Protein AF-A0AAD8C2W9-F1 (afdb_monomer_lite)

pLDDT: mean 87.52, std 12.25, range [38.34, 97.5]

Organism: Biomphalaria pfeifferi (NCBI:txid112525)

InterPro domains:
  IPR036867 R3H domain superfamily [G3DSA:3.30.1370.50] (1-59)

Foldseek 3Di:
DPPDLQDKDKAALPDDPVSVVVVCVVLVVVQWDWDWDDDDNRTIIIIGHDDDPVRVCVVCVVVVQDDPVDGDDDPPDDPPD

Secondary structure (DSSP, 8-state):
----TTSPEEE-TT--HHHHHHHHHHHHHTTEEEEEES-GGG-EEEEEE---HHHHHHHHHHTTSB-SS-B---TT-----

Structure (mmCIF, N/CA/C/O backbone):
data_AF-A0AAD8C2W9-F1
#
_entry.id   AF-A0AAD8C2W9-F1
#
loop_
_atom_site.group_PDB
_atom_site.id
_atom_site.type_symbol
_atom_site.label_atom_id
_atom_site.label_alt_id
_atom_site.label_comp_id
_atom_site.label_asym_id
_atom_site.label_entity_id
_atom_site.label_seq_id
_atom_site.pdbx_PDB_ins_code
_atom_site.Cartn_x
_atom_site.Cartn_y
_atom_site.Cartn_z
_atom_site.occupancy
_atom_site.B_iso_or_equiv
_atom_site.auth_seq_id
_atom_site.auth_comp_id
_atom_site.auth_asym_id
_atom_site.auth_atom_id
_atom_site.pdbx_PDB_model_num
ATOM 1 N N . MET A 1 1 ? -19.314 -2.243 -11.097 1.00 39.53 1 MET A N 1
ATOM 2 C CA . MET A 1 1 ? -18.007 -1.752 -10.617 1.00 39.53 1 MET A CA 1
ATOM 3 C C . MET A 1 1 ? -17.130 -2.960 -10.368 1.00 39.53 1 MET A C 1
ATOM 5 O O . MET A 1 1 ? -17.372 -3.689 -9.417 1.00 39.53 1 MET A O 1
ATOM 9 N N . LEU A 1 2 ? -16.203 -3.242 -11.280 1.00 38.34 2 LEU A N 1
ATOM 10 C CA . LEU A 1 2 ? -15.167 -4.241 -11.047 1.00 38.34 2 LEU A CA 1
ATOM 11 C C . LEU A 1 2 ? -14.080 -3.516 -10.261 1.00 38.34 2 LEU A C 1
ATOM 13 O O . LEU A 1 2 ? -13.381 -2.688 -10.836 1.00 38.34 2 LEU A O 1
ATOM 17 N N . PHE A 1 3 ? -13.992 -3.751 -8.953 1.00 48.25 3 PHE A N 1
ATOM 18 C CA . PHE A 1 3 ? -12.812 -3.332 -8.205 1.00 48.25 3 PHE A CA 1
ATOM 19 C C . PHE A 1 3 ? -11.620 -4.027 -8.856 1.00 48.25 3 PHE A C 1
ATOM 21 O O . PHE A 1 3 ? -11.539 -5.258 -8.852 1.00 48.25 3 PHE A O 1
ATOM 28 N N . SER A 1 4 ? -10.753 -3.245 -9.499 1.00 62.62 4 SER A N 1
ATOM 29 C CA . SER A 1 4 ? -9.508 -3.774 -10.026 1.00 62.62 4 SER A CA 1
ATOM 30 C C . SER A 1 4 ? -8.717 -4.273 -8.832 1.00 62.62 4 SER A C 1
ATOM 32 O O . SER A 1 4 ? -8.471 -3.542 -7.874 1.00 62.62 4 SER A O 1
ATOM 34 N N . ASP A 1 5 ? -8.298 -5.529 -8.875 1.00 67.25 5 ASP A N 1
ATOM 35 C CA . ASP A 1 5 ? -7.537 -6.161 -7.804 1.00 67.25 5 ASP A CA 1
ATOM 36 C C . ASP A 1 5 ? -6.134 -5.537 -7.616 1.00 67.25 5 ASP A C 1
ATOM 38 O O . ASP A 1 5 ? -5.341 -5.992 -6.783 1.00 67.25 5 ASP A O 1
ATOM 42 N N . GLN A 1 6 ? -5.836 -4.499 -8.401 1.00 73.38 6 GLN A N 1
ATOM 43 C CA . GLN A 1 6 ? -4.628 -3.695 -8.400 1.00 73.38 6 GLN A CA 1
ATOM 44 C C . GLN A 1 6 ? -4.718 -2.444 -7.515 1.00 73.38 6 GLN A C 1
ATOM 46 O O . GLN A 1 6 ? -3.664 -1.894 -7.192 1.00 73.38 6 GLN A O 1
ATOM 51 N N . GLU A 1 7 ? -5.918 -2.016 -7.114 1.00 80.38 7 GLU A N 1
ATOM 52 C CA . GLU A 1 7 ? -6.124 -0.817 -6.295 1.00 80.38 7 GLU A CA 1
ATOM 53 C C . GLU A 1 7 ? -5.825 -1.058 -4.809 1.00 80.38 7 GLU A C 1
ATOM 55 O O . GLU A 1 7 ? -5.944 -2.171 -4.285 1.00 80.38 7 GLU A O 1
ATOM 60 N N . ASP A 1 8 ? -5.412 0.010 -4.125 1.00 87.94 8 ASP A N 1
ATOM 61 C CA . ASP A 1 8 ? -5.226 -0.004 -2.678 1.00 87.94 8 ASP A CA 1
ATOM 62 C C . ASP A 1 8 ? -6.602 0.114 -2.000 1.00 87.94 8 ASP A C 1
ATOM 64 O O . ASP A 1 8 ? -7.396 0.997 -2.321 1.00 87.94 8 ASP A O 1
ATOM 68 N N . LEU A 1 9 ? -6.870 -0.742 -1.015 1.00 91.31 9 LEU A N 1
ATOM 69 C CA . LEU A 1 9 ? -8.065 -0.645 -0.186 1.00 91.31 9 LEU A CA 1
ATOM 70 C C . LEU A 1 9 ? -7.817 0.356 0.946 1.00 91.31 9 LEU A C 1
ATOM 72 O O . LEU A 1 9 ? -6.945 0.149 1.797 1.00 91.31 9 LEU A O 1
ATOM 76 N N . LEU A 1 10 ? -8.602 1.430 0.964 1.00 92.19 10 LEU A N 1
ATOM 77 C CA . LEU A 1 10 ? -8.596 2.427 2.028 1.00 92.19 10 LEU A CA 1
ATOM 78 C C . LEU A 1 10 ? -9.730 2.136 3.009 1.00 92.19 10 LEU A C 1
ATOM 80 O O . LEU A 1 10 ? -10.886 2.010 2.616 1.00 92.19 10 LEU A O 1
ATOM 84 N N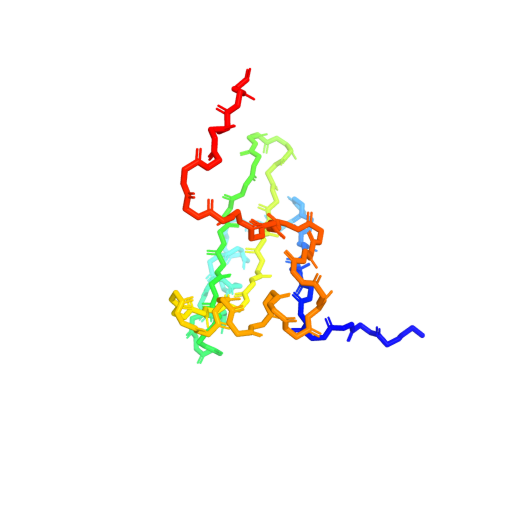 . LEU A 1 11 ? -9.390 2.031 4.288 1.00 92.94 11 LEU A N 1
ATOM 85 C CA . LEU A 1 11 ? -10.339 1.857 5.380 1.00 92.94 11 LEU A CA 1
ATOM 86 C C . LEU A 1 11 ? -10.339 3.120 6.237 1.00 92.94 11 LEU A C 1
ATOM 88 O O . LEU A 1 11 ? -9.263 3.629 6.567 1.00 92.94 11 LEU A O 1
ATOM 92 N N . SER A 1 12 ? -11.534 3.609 6.575 1.00 88.31 12 SER A N 1
ATOM 93 C CA . SER A 1 12 ? -11.739 4.875 7.286 1.00 88.31 12 SER A CA 1
ATOM 94 C C . SER A 1 12 ? -11.071 4.906 8.668 1.00 88.31 12 SER A C 1
ATOM 96 O O . SER A 1 12 ? -10.564 3.910 9.185 1.00 88.31 12 SER A O 1
ATOM 98 N N . ASN A 1 13 ? -11.063 6.088 9.273 1.00 88.75 13 ASN A N 1
ATOM 99 C CA . ASN A 1 13 ? -10.548 6.361 10.615 1.00 88.75 13 ASN A CA 1
ATOM 100 C C . ASN A 1 13 ? -11.452 5.858 11.758 1.00 88.75 13 ASN A C 1
ATOM 102 O O . ASN A 1 13 ? -11.121 6.049 12.925 1.00 88.75 13 ASN A O 1
ATOM 106 N N . GLU A 1 14 ? -12.582 5.227 11.440 1.00 91.69 14 GLU A N 1
ATOM 107 C CA . GLU A 1 14 ? -13.615 4.847 12.411 1.00 91.69 14 GLU A CA 1
ATOM 108 C C . GLU A 1 14 ? -13.228 3.623 13.253 1.00 91.69 14 GLU A C 1
ATOM 110 O O . GLU A 1 14 ? -13.867 3.318 14.260 1.00 91.69 14 GLU A O 1
ATOM 115 N N . PHE A 1 15 ? -12.169 2.913 12.861 1.00 90.00 15 PHE A N 1
ATOM 116 C CA . PHE A 1 15 ? -11.709 1.734 13.580 1.00 90.00 15 PHE A CA 1
ATOM 117 C C . PHE A 1 15 ? -10.966 2.106 14.861 1.00 90.00 15 PHE A C 1
ATOM 119 O O . PHE A 1 15 ? -10.001 2.874 14.863 1.00 90.00 15 PHE A O 1
ATOM 126 N N . SER A 1 16 ? -11.346 1.449 15.955 1.00 91.50 16 SER A N 1
ATOM 127 C CA . SER A 1 16 ? -10.593 1.496 17.202 1.00 91.50 16 SER A CA 1
ATOM 128 C C . SER A 1 16 ? -9.184 0.916 17.030 1.00 91.50 16 SER A C 1
ATOM 130 O O . SER A 1 16 ? -8.865 0.224 16.054 1.00 91.50 16 SER A O 1
ATOM 132 N N . LEU A 1 17 ? -8.316 1.157 18.016 1.00 90.25 17 LEU A N 1
ATOM 133 C CA . LEU A 1 17 ? -6.965 0.595 18.021 1.00 90.25 17 LEU A CA 1
ATOM 134 C C . LEU A 1 17 ? -6.979 -0.943 17.968 1.00 90.25 17 LEU A C 1
ATOM 136 O O . LEU A 1 17 ? -6.182 -1.536 17.242 1.00 90.25 17 LEU A O 1
ATOM 140 N N . GLU A 1 18 ? -7.893 -1.588 18.696 1.00 94.81 18 GLU A N 1
ATOM 141 C CA . GLU A 1 18 ? -8.002 -3.051 18.716 1.00 94.81 18 GLU A CA 1
ATOM 142 C C . GLU A 1 18 ? -8.525 -3.598 17.384 1.00 94.81 18 GLU A C 1
ATOM 144 O O . GLU A 1 18 ? -7.949 -4.537 16.836 1.00 94.81 18 GLU A O 1
ATOM 149 N N . GLN A 1 19 ? -9.530 -2.952 16.784 1.00 94.94 19 GLN A N 1
ATOM 150 C CA . GLN A 1 19 ? -10.002 -3.311 15.441 1.00 94.94 19 GLN A CA 1
ATOM 151 C C . GLN A 1 19 ? -8.895 -3.140 14.394 1.00 94.94 19 GLN A C 1
ATOM 153 O O . GLN A 1 19 ? -8.686 -4.016 13.556 1.00 94.94 19 GLN A O 1
ATOM 158 N N . SER A 1 20 ? -8.116 -2.059 14.490 1.00 93.56 20 SER A N 1
ATOM 159 C CA . SER A 1 20 ? -6.964 -1.829 13.617 1.00 93.56 20 SER A CA 1
ATOM 160 C C . SER A 1 20 ? -5.926 -2.949 13.736 1.00 93.56 20 SER A C 1
ATOM 162 O O . SER A 1 20 ? -5.405 -3.414 12.721 1.00 93.56 20 SER A O 1
ATOM 164 N N . LYS A 1 21 ? -5.638 -3.436 14.952 1.00 95.25 21 LYS A N 1
ATOM 165 C CA . LYS A 1 21 ? -4.733 -4.581 15.158 1.00 95.25 21 LYS A CA 1
ATOM 166 C C . LYS A 1 21 ? -5.262 -5.854 14.498 1.00 95.25 21 LYS A C 1
ATOM 168 O O . LYS A 1 21 ? -4.482 -6.554 13.852 1.00 95.25 21 LYS A O 1
ATOM 173 N N . VAL A 1 22 ? -6.564 -6.127 14.604 1.00 97.50 22 VAL A N 1
ATOM 174 C CA . VAL A 1 22 ? -7.205 -7.276 13.941 1.00 97.50 22 VAL A CA 1
ATOM 175 C C . VAL A 1 22 ? -7.063 -7.172 12.422 1.00 97.50 22 VAL A C 1
ATOM 177 O O . VAL A 1 22 ? -6.605 -8.117 11.782 1.00 97.50 22 VAL A O 1
ATOM 180 N N . ILE A 1 23 ? -7.348 -6.002 11.843 1.00 96.31 23 ILE A N 1
ATOM 181 C CA . ILE A 1 23 ? -7.192 -5.747 10.402 1.00 96.31 23 ILE A CA 1
ATOM 182 C C . ILE A 1 23 ? -5.741 -5.970 9.955 1.00 96.31 23 ILE A C 1
ATOM 184 O O . ILE A 1 23 ? -5.491 -6.597 8.922 1.00 96.31 23 ILE A O 1
ATOM 188 N N . HIS A 1 24 ? -4.768 -5.500 10.739 1.00 95.94 24 HIS A N 1
ATOM 189 C CA . HIS A 1 24 ? -3.350 -5.756 10.488 1.00 95.94 24 HIS A CA 1
ATOM 190 C C . HIS A 1 24 ? -3.008 -7.255 10.526 1.00 95.94 24 HIS A C 1
ATOM 192 O O . HIS A 1 24 ? -2.243 -7.717 9.674 1.00 95.94 24 HIS A O 1
ATOM 198 N N . GLY A 1 25 ? -3.572 -8.004 11.478 1.00 97.25 25 GLY A N 1
ATOM 199 C CA . GLY A 1 25 ? -3.420 -9.456 11.594 1.00 97.25 25 GLY A CA 1
ATOM 200 C C . GLY A 1 25 ? -3.937 -10.188 10.357 1.00 97.25 25 GLY A C 1
ATOM 201 O O . GLY A 1 25 ? -3.162 -10.861 9.679 1.00 97.25 25 GLY A O 1
ATOM 202 N N . ILE A 1 26 ? -5.195 -9.942 9.985 1.00 96.81 26 ILE A N 1
ATOM 203 C CA . ILE A 1 26 ? -5.830 -10.536 8.797 1.00 96.81 26 ILE A CA 1
ATOM 204 C C . ILE A 1 26 ? -5.051 -10.170 7.526 1.00 96.81 26 ILE A C 1
ATOM 206 O O . ILE A 1 26 ? -4.742 -11.026 6.699 1.00 96.81 26 ILE A O 1
ATOM 210 N N . SER A 1 27 ? -4.645 -8.905 7.382 1.00 95.62 27 SER A N 1
ATOM 211 C CA . SER A 1 27 ? -3.839 -8.465 6.235 1.00 95.62 27 SER A CA 1
ATOM 212 C C . SER A 1 27 ? -2.524 -9.241 6.130 1.00 95.62 27 SER A C 1
ATOM 214 O O . SER A 1 27 ? -2.079 -9.572 5.031 1.00 95.62 27 SER A O 1
ATOM 216 N N . LYS A 1 28 ? -1.885 -9.544 7.266 1.00 95.50 28 LYS A N 1
ATOM 217 C CA . LYS A 1 28 ? -0.649 -10.329 7.310 1.00 95.50 28 LYS A CA 1
ATOM 218 C C . LYS A 1 28 ? -0.893 -11.783 6.904 1.00 95.50 28 LYS A C 1
ATOM 220 O O . LYS A 1 28 ? -0.101 -12.300 6.116 1.00 95.50 28 LYS A O 1
ATOM 225 N N . GLU A 1 29 ? -1.961 -12.407 7.397 1.00 96.69 29 GLU A N 1
ATOM 226 C CA . GLU A 1 29 ? -2.365 -13.779 7.046 1.00 96.69 29 GLU A CA 1
ATOM 227 C C . GLU A 1 29 ? -2.635 -13.921 5.545 1.00 96.69 29 GLU A C 1
ATOM 229 O O . GLU A 1 29 ? -2.121 -14.833 4.899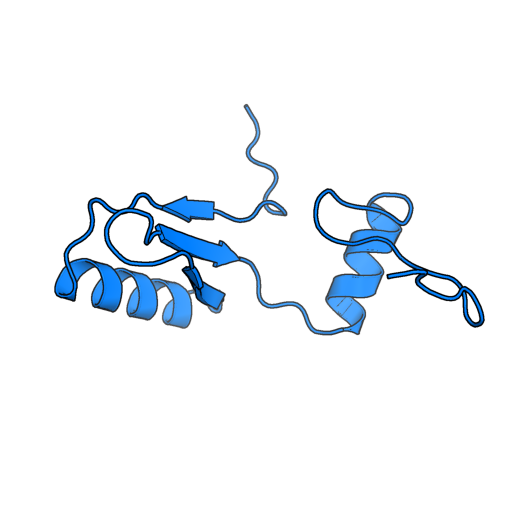 1.00 96.69 29 GLU A O 1
ATOM 234 N N . LEU A 1 30 ? -3.313 -12.933 4.955 1.00 94.19 30 LEU A N 1
ATOM 235 C CA . LEU A 1 30 ? -3.575 -12.852 3.515 1.00 94.19 30 LEU A CA 1
ATOM 236 C C . LEU A 1 30 ? -2.349 -12.436 2.681 1.00 94.19 30 LEU A C 1
ATOM 238 O O . LEU A 1 30 ? -2.458 -12.211 1.478 1.00 94.19 30 LEU A O 1
ATOM 242 N N . LYS A 1 31 ? -1.164 -12.314 3.296 1.00 93.00 31 LYS A N 1
ATOM 243 C CA . LYS A 1 31 ? 0.088 -11.867 2.658 1.00 93.00 31 LYS A CA 1
ATOM 244 C C . LYS A 1 31 ? -0.012 -10.484 1.990 1.00 93.00 31 LYS A C 1
ATOM 246 O O . LYS A 1 31 ? 0.785 -10.152 1.113 1.00 93.00 31 LYS A O 1
ATOM 251 N N . LEU A 1 32 ? -0.912 -9.630 2.466 1.00 93.56 32 LEU A N 1
ATOM 252 C CA . LEU A 1 32 ? -1.035 -8.226 2.080 1.00 93.56 32 LEU A CA 1
ATOM 253 C C . LEU A 1 32 ? -0.151 -7.337 2.968 1.00 93.56 32 LEU A C 1
ATOM 255 O O . LEU A 1 32 ? 0.446 -7.779 3.959 1.00 93.56 32 LEU A O 1
ATOM 259 N N . LYS A 1 33 ? -0.014 -6.065 2.589 1.00 92.50 33 LYS A N 1
ATOM 260 C CA . LYS A 1 33 ? 0.618 -5.026 3.406 1.00 92.50 33 LYS A CA 1
ATOM 261 C C . LYS A 1 33 ? -0.454 -4.044 3.858 1.00 92.50 33 LYS A C 1
ATOM 263 O O . LYS A 1 33 ? -1.115 -3.447 3.024 1.00 92.50 33 LYS A O 1
ATOM 268 N N . CYS A 1 34 ? -0.585 -3.871 5.169 1.00 95.50 34 CYS A N 1
ATOM 269 C CA . CYS A 1 34 ? -1.434 -2.854 5.782 1.00 95.50 34 CYS A CA 1
ATOM 270 C C . CYS A 1 34 ? -0.541 -1.803 6.442 1.00 95.50 34 CYS A C 1
ATOM 272 O O . CYS A 1 34 ? 0.370 -2.162 7.192 1.00 95.50 34 CYS A O 1
ATOM 274 N N . ASN A 1 35 ? -0.788 -0.523 6.171 1.00 93.69 35 ASN A N 1
ATOM 275 C CA . ASN A 1 35 ? -0.119 0.584 6.845 1.00 93.69 35 ASN A CA 1
ATOM 276 C C . ASN A 1 35 ? -1.152 1.578 7.369 1.00 93.69 35 ASN A C 1
ATOM 278 O O . ASN A 1 35 ? -2.092 1.919 6.657 1.00 93.69 35 ASN A O 1
ATOM 282 N N . SER A 1 36 ? -0.912 2.136 8.554 1.00 92.12 36 SER A N 1
ATOM 283 C CA . SER A 1 36 ? -1.579 3.376 8.945 1.00 92.12 36 SER A CA 1
ATOM 284 C C . SER A 1 36 ? -0.963 4.566 8.204 1.00 92.12 36 SER A C 1
ATOM 286 O O . SER A 1 36 ? 0.260 4.661 8.043 1.00 92.12 36 SER A O 1
ATOM 288 N N . ARG A 1 37 ? -1.819 5.470 7.744 1.00 91.44 37 ARG A N 1
ATOM 289 C CA . ARG A 1 37 ? -1.475 6.738 7.096 1.00 91.44 37 ARG A CA 1
ATOM 290 C C . ARG A 1 37 ? -2.280 7.863 7.744 1.00 91.44 37 ARG A C 1
ATOM 292 O O . ARG A 1 37 ? -3.207 7.590 8.499 1.00 91.44 37 ARG A O 1
ATOM 299 N N . GLY A 1 38 ? -1.895 9.109 7.477 1.00 89.50 38 GLY A N 1
ATOM 300 C CA . GLY A 1 38 ? -2.496 10.282 8.118 1.00 89.50 38 GLY A CA 1
ATOM 301 C C . GLY A 1 38 ? -2.073 10.467 9.581 1.00 89.50 38 GLY A C 1
ATOM 302 O O . GLY A 1 38 ? -1.177 9.778 10.079 1.00 89.50 38 GLY A O 1
ATOM 303 N N . LYS A 1 39 ? -2.682 11.444 10.261 1.00 87.50 39 LYS A N 1
ATOM 304 C CA . LYS A 1 39 ? -2.396 11.808 11.660 1.00 87.50 39 LYS A CA 1
ATOM 305 C C . LYS A 1 39 ? -3.686 12.191 12.386 1.00 87.50 39 LYS A C 1
ATOM 307 O O . LYS A 1 39 ? -4.562 12.806 11.790 1.00 87.50 39 LYS A O 1
ATOM 312 N N . GLY A 1 40 ? -3.762 11.893 13.685 1.00 86.38 40 GLY A N 1
ATOM 313 C CA . GLY A 1 40 ? -4.903 12.272 14.524 1.00 86.38 40 GLY A CA 1
ATOM 314 C C . GLY A 1 40 ? -6.220 11.710 13.987 1.00 86.38 40 GLY A C 1
ATOM 315 O O . GLY A 1 40 ? -6.309 10.509 13.742 1.00 86.38 40 GLY A O 1
ATOM 316 N N . GLN A 1 41 ? -7.202 12.592 13.784 1.00 84.62 41 GLN A N 1
ATOM 317 C CA . GLN A 1 41 ? -8.507 12.238 13.221 1.00 84.62 41 GLN A CA 1
ATOM 318 C C . GLN A 1 41 ? -8.425 11.853 11.739 1.00 84.62 41 GLN A C 1
ATOM 320 O O . GLN A 1 41 ? -9.228 11.064 11.286 1.00 84.62 41 GLN A O 1
ATOM 325 N N . GLU A 1 42 ? -7.409 12.275 10.991 1.00 87.88 42 GLU A N 1
ATOM 326 C CA . GLU A 1 42 ? -7.240 11.892 9.578 1.00 87.88 42 GLU A CA 1
ATOM 327 C C . GLU A 1 42 ? -6.517 10.544 9.419 1.00 87.88 42 GLU A C 1
ATOM 329 O O . GLU A 1 42 ? -5.959 10.243 8.363 1.00 87.88 42 GLU A O 1
ATOM 334 N N . ARG A 1 43 ? -6.408 9.744 10.489 1.00 89.44 43 ARG A N 1
ATOM 335 C CA . ARG A 1 43 ? -5.686 8.471 10.440 1.00 89.44 43 ARG A CA 1
ATOM 336 C C . ARG A 1 43 ? -6.540 7.401 9.772 1.00 89.44 43 ARG A C 1
ATOM 338 O O . ARG A 1 43 ? -7.549 7.007 10.323 1.00 89.44 43 ARG A O 1
ATOM 345 N N . TYR A 1 44 ? -6.067 6.833 8.672 1.00 93.38 44 TYR A N 1
ATOM 346 C CA . TYR A 1 44 ? -6.739 5.744 7.958 1.00 93.38 44 TYR A CA 1
ATOM 347 C C . TYR A 1 44 ? -5.804 4.545 7.768 1.00 93.38 44 TYR A C 1
ATOM 349 O O . TYR A 1 44 ? -4.576 4.659 7.898 1.00 93.38 44 TYR A O 1
ATOM 357 N N . LEU A 1 45 ? -6.371 3.378 7.463 1.00 95.00 45 LEU A N 1
ATOM 358 C CA . LEU A 1 45 ? -5.596 2.196 7.084 1.00 95.00 45 LEU A CA 1
ATOM 359 C C . LEU A 1 45 ? -5.586 2.055 5.563 1.00 95.00 45 LEU A C 1
ATOM 361 O O . LEU A 1 45 ? -6.605 2.195 4.897 1.00 95.00 45 LEU A O 1
ATOM 365 N N . CYS A 1 46 ? -4.415 1.762 5.014 1.00 94.31 46 CYS A N 1
ATOM 366 C CA . CYS A 1 46 ? -4.217 1.480 3.601 1.00 94.31 46 CYS A CA 1
ATOM 367 C C . CYS A 1 46 ? -3.691 0.052 3.461 1.00 94.31 46 CYS A C 1
ATOM 369 O O . CYS A 1 46 ? -2.596 -0.262 3.947 1.00 94.31 46 CYS A O 1
ATOM 371 N N . ILE A 1 47 ? -4.476 -0.798 2.803 1.00 93.81 47 ILE A N 1
ATOM 372 C CA . ILE A 1 47 ? -4.147 -2.189 2.511 1.00 93.81 47 ILE A CA 1
ATOM 373 C C . ILE A 1 47 ? -3.826 -2.306 1.029 1.00 93.81 47 ILE A C 1
ATOM 375 O O . ILE A 1 47 ? -4.588 -1.874 0.174 1.00 93.81 47 ILE A O 1
ATOM 379 N N . HIS A 1 48 ? -2.692 -2.915 0.717 1.00 90.50 48 HIS A N 1
ATOM 380 C CA . HIS A 1 48 ? -2.248 -3.085 -0.653 1.00 90.50 48 HIS A CA 1
ATOM 381 C C . HIS A 1 48 ? -1.475 -4.387 -0.837 1.00 90.50 48 HIS A C 1
ATOM 383 O O . HIS A 1 48 ? -0.964 -4.989 0.118 1.00 90.50 48 HIS A O 1
ATOM 389 N N . ARG A 1 49 ? -1.349 -4.832 -2.090 1.00 89.75 49 ARG A N 1
ATOM 390 C CA . ARG A 1 49 ? -0.571 -6.032 -2.413 1.00 89.75 49 ARG A CA 1
ATOM 391 C C . ARG A 1 49 ? 0.904 -5.842 -2.077 1.00 89.75 49 ARG A C 1
ATOM 393 O O . ARG A 1 49 ? 1.485 -4.771 -2.286 1.00 89.75 49 ARG A O 1
ATOM 400 N N . LYS A 1 50 ? 1.529 -6.919 -1.603 1.00 89.38 50 LYS A N 1
ATOM 401 C CA . LYS A 1 50 ? 2.988 -7.032 -1.566 1.00 89.38 50 LYS A CA 1
ATOM 402 C C . LYS A 1 50 ? 3.461 -7.425 -2.958 1.00 89.38 50 LYS A C 1
ATOM 404 O O . LYS A 1 50 ? 3.107 -8.491 -3.446 1.00 89.38 50 LYS A O 1
ATOM 409 N N . ARG A 1 51 ? 4.248 -6.554 -3.582 1.00 88.94 51 ARG A N 1
ATOM 410 C CA . ARG A 1 51 ? 4.940 -6.832 -4.840 1.00 88.94 51 ARG A CA 1
ATOM 411 C C . ARG A 1 51 ? 6.438 -6.710 -4.591 1.00 88.94 51 ARG A C 1
ATOM 413 O O . ARG A 1 51 ? 6.869 -5.763 -3.934 1.00 88.94 51 ARG A O 1
ATOM 420 N N . THR A 1 52 ? 7.220 -7.660 -5.090 1.00 91.62 52 THR A N 1
ATOM 421 C CA . THR A 1 52 ? 8.663 -7.451 -5.274 1.00 91.62 52 THR A CA 1
ATOM 422 C C . THR A 1 52 ? 8.887 -6.358 -6.319 1.00 91.62 52 THR A C 1
ATOM 424 O O . THR A 1 52 ? 7.976 -6.047 -7.088 1.00 91.62 52 THR A O 1
ATOM 427 N N . SER A 1 53 ? 10.093 -5.791 -6.399 1.00 92.00 53 SER A N 1
ATOM 428 C CA . SER A 1 53 ? 10.410 -4.775 -7.414 1.00 92.00 53 SER A CA 1
ATOM 429 C C . SER A 1 53 ? 10.114 -5.268 -8.836 1.00 92.00 53 SER A C 1
ATOM 431 O O . SER A 1 53 ? 9.510 -4.542 -9.616 1.00 92.00 53 SER A O 1
ATOM 433 N N . ASN A 1 54 ? 10.419 -6.535 -9.142 1.00 94.62 54 ASN A N 1
ATOM 434 C CA . ASN A 1 54 ? 10.141 -7.135 -10.453 1.00 94.62 54 ASN A CA 1
ATOM 435 C C . ASN A 1 54 ? 8.638 -7.314 -10.714 1.00 94.62 54 ASN A C 1
ATOM 437 O O . ASN A 1 54 ? 8.168 -7.061 -11.821 1.00 94.62 54 ASN A O 1
ATOM 441 N N . GLN A 1 55 ? 7.870 -7.727 -9.700 1.00 93.00 55 GLN A N 1
ATOM 442 C CA . GLN A 1 55 ? 6.411 -7.836 -9.811 1.00 93.00 55 GLN A CA 1
ATOM 443 C C . GLN A 1 55 ? 5.760 -6.463 -9.985 1.00 93.00 55 GLN A C 1
ATOM 445 O O . GLN A 1 55 ? 4.814 -6.326 -10.754 1.00 93.00 55 GLN A O 1
ATOM 450 N N . LEU A 1 56 ? 6.264 -5.446 -9.279 1.00 91.88 56 LEU A N 1
ATOM 451 C CA . LEU A 1 56 ? 5.790 -4.075 -9.406 1.00 91.88 56 LEU A CA 1
ATOM 452 C C . LEU A 1 56 ? 6.105 -3.519 -10.796 1.00 91.88 56 LEU A C 1
ATOM 454 O O . LEU A 1 56 ? 5.204 -3.009 -11.449 1.00 91.88 56 LEU A O 1
ATOM 458 N N . PHE A 1 57 ? 7.340 -3.686 -11.270 1.00 94.06 57 PHE A N 1
ATOM 459 C CA . PHE A 1 57 ? 7.750 -3.291 -12.616 1.00 94.06 57 PHE A CA 1
ATOM 460 C C . PHE A 1 57 ? 6.869 -3.940 -13.688 1.00 94.06 57 PHE A C 1
ATOM 462 O O . PHE A 1 57 ? 6.288 -3.240 -14.510 1.00 94.06 57 PHE A O 1
ATOM 469 N N . SER A 1 58 ? 6.706 -5.267 -13.631 1.00 94.19 58 SER A N 1
ATOM 470 C CA . SER A 1 58 ? 5.894 -6.017 -14.600 1.00 94.19 58 SER A CA 1
ATOM 471 C C . SER A 1 58 ? 4.439 -5.551 -14.599 1.00 94.19 58 SER A C 1
ATOM 473 O O . SER A 1 58 ? 3.833 -5.405 -15.656 1.00 94.19 58 SER A O 1
ATOM 475 N N . HIS A 1 59 ? 3.891 -5.271 -13.414 1.00 90.81 59 HIS A N 1
ATOM 476 C CA . HIS A 1 59 ? 2.548 -4.725 -13.276 1.00 90.81 59 HIS A CA 1
ATOM 477 C C . HIS A 1 59 ? 2.425 -3.337 -13.921 1.00 90.81 59 HIS A C 1
ATOM 479 O O . HIS A 1 59 ? 1.552 -3.148 -14.762 1.00 90.81 59 HIS A O 1
ATOM 485 N N . ILE A 1 60 ? 3.310 -2.391 -13.592 1.00 92.94 60 ILE A N 1
ATOM 486 C CA . ILE A 1 60 ? 3.249 -1.037 -14.163 1.00 92.94 60 ILE A CA 1
ATOM 487 C C . ILE A 1 60 ? 3.439 -1.088 -15.685 1.00 92.94 60 ILE A C 1
ATOM 489 O O . ILE A 1 60 ? 2.721 -0.416 -16.422 1.00 92.94 60 ILE A O 1
ATOM 493 N N . MET A 1 61 ? 4.345 -1.942 -16.170 1.00 94.44 61 MET A N 1
ATOM 494 C CA . MET A 1 61 ? 4.555 -2.151 -17.601 1.00 94.44 61 MET A CA 1
ATOM 495 C C . MET A 1 61 ? 3.291 -2.693 -18.286 1.00 94.44 61 MET A C 1
ATOM 497 O O . MET A 1 61 ? 2.915 -2.200 -19.346 1.00 94.44 61 MET A O 1
ATOM 501 N N . SER A 1 62 ? 2.582 -3.641 -17.658 1.00 92.69 62 SER A N 1
ATOM 502 C CA . SER A 1 62 ? 1.301 -4.158 -18.171 1.00 92.69 62 SER A CA 1
ATOM 503 C C . SER A 1 62 ? 0.181 -3.109 -18.208 1.00 92.69 62 SER A C 1
ATOM 505 O O . SER A 1 62 ? -0.764 -3.257 -18.976 1.00 92.69 62 SER A O 1
ATOM 507 N N . CYS A 1 63 ? 0.304 -2.034 -17.422 1.00 90.62 63 CYS A N 1
ATOM 508 C CA . CYS A 1 63 ? -0.610 -0.889 -17.414 1.00 90.62 63 CYS A CA 1
ATOM 509 C C . CYS A 1 63 ? -0.204 0.228 -18.396 1.00 90.62 63 CYS A C 1
ATOM 511 O O . CYS A 1 63 ? -0.786 1.306 -18.357 1.00 90.62 63 CYS A O 1
ATOM 513 N N . GLY A 1 64 ? 0.780 -0.002 -19.273 1.00 93.38 64 GLY A N 1
ATOM 514 C CA . GLY A 1 64 ? 1.249 1.001 -20.236 1.00 93.38 64 GLY A CA 1
ATOM 515 C C . GLY A 1 64 ? 2.367 1.908 -19.714 1.00 93.38 64 GLY A C 1
ATOM 516 O O . GLY A 1 64 ? 2.627 2.950 -20.304 1.00 93.38 64 GLY A O 1
ATOM 517 N N . GLY A 1 65 ? 3.043 1.519 -18.628 1.00 93.06 65 GLY A N 1
ATOM 518 C CA . GLY A 1 65 ? 4.188 2.249 -18.070 1.00 93.06 65 GLY A CA 1
ATOM 519 C C . GLY A 1 65 ? 3.839 3.219 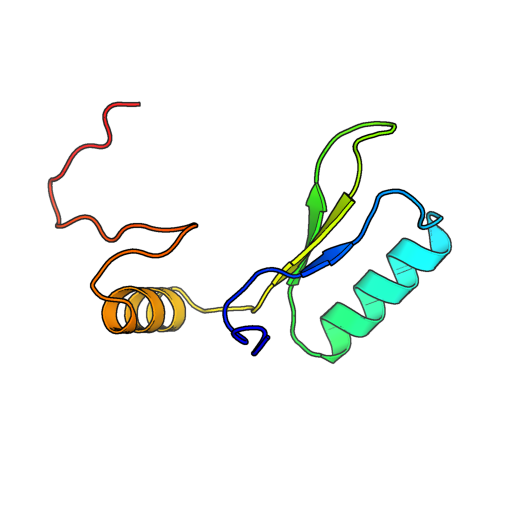-16.939 1.00 93.06 65 GLY A C 1
ATOM 520 O O . GLY A 1 65 ? 4.741 3.784 -16.318 1.00 93.06 65 GLY A O 1
ATOM 521 N N . GLU A 1 66 ? 2.557 3.357 -16.604 1.00 93.00 66 GLU A N 1
ATOM 522 C CA . GLU A 1 66 ? 2.080 4.208 -15.518 1.00 93.00 66 GLU A CA 1
ATOM 523 C C . GLU A 1 66 ? 0.829 3.614 -14.854 1.00 93.00 66 GLU A C 1
ATOM 525 O O . GLU A 1 66 ? 0.039 2.891 -15.454 1.00 93.00 66 GLU A O 1
ATOM 530 N N . THR A 1 67 ? 0.671 3.900 -13.570 1.00 87.88 67 THR A N 1
ATOM 531 C CA . THR A 1 67 ? -0.508 3.622 -12.748 1.00 87.88 67 THR A CA 1
ATOM 532 C C . THR A 1 67 ? -0.807 4.875 -11.929 1.00 87.88 67 THR A C 1
ATOM 534 O O . THR A 1 67 ? 0.049 5.747 -11.810 1.00 87.88 67 THR A O 1
ATOM 537 N N . ALA A 1 68 ? -1.952 4.930 -11.246 1.00 84.06 68 ALA A N 1
ATOM 538 C CA . ALA A 1 68 ? -2.280 6.054 -10.361 1.00 84.06 68 ALA A CA 1
ATOM 539 C C . ALA A 1 68 ? -1.226 6.336 -9.262 1.00 84.06 68 ALA A C 1
ATOM 541 O O . ALA A 1 68 ? -1.209 7.422 -8.690 1.00 84.06 68 ALA A O 1
ATOM 542 N N . LYS A 1 69 ? -0.360 5.363 -8.938 1.00 83.69 69 LYS A N 1
ATOM 543 C CA . LYS A 1 69 ? 0.627 5.456 -7.851 1.00 83.69 69 LYS A CA 1
ATOM 544 C C . LYS A 1 69 ? 2.081 5.490 -8.320 1.00 83.69 69 LYS A C 1
ATOM 546 O O . LYS A 1 69 ? 2.953 5.912 -7.564 1.00 83.69 69 LYS A O 1
ATOM 551 N N . TYR A 1 70 ? 2.357 4.991 -9.518 1.00 89.25 70 TYR A N 1
ATOM 552 C CA . TYR A 1 70 ? 3.716 4.751 -9.992 1.00 89.25 70 TYR A CA 1
ATOM 553 C C . TYR A 1 70 ? 3.827 5.032 -11.478 1.00 89.25 70 TYR A C 1
ATOM 555 O O . TYR A 1 70 ? 2.988 4.570 -12.245 1.00 89.25 70 TYR A O 1
ATOM 563 N N . LYS A 1 71 ? 4.930 5.662 -11.869 1.00 92.44 71 LYS A N 1
ATOM 564 C CA . LYS A 1 71 ? 5.349 5.848 -13.254 1.00 92.44 71 LYS A CA 1
ATOM 565 C C . LYS A 1 71 ? 6.729 5.230 -13.443 1.00 92.44 71 LYS A C 1
ATOM 567 O O . LYS A 1 71 ? 7.601 5.416 -12.592 1.00 92.44 71 LYS A O 1
ATOM 572 N N . LEU A 1 72 ? 6.921 4.467 -14.517 1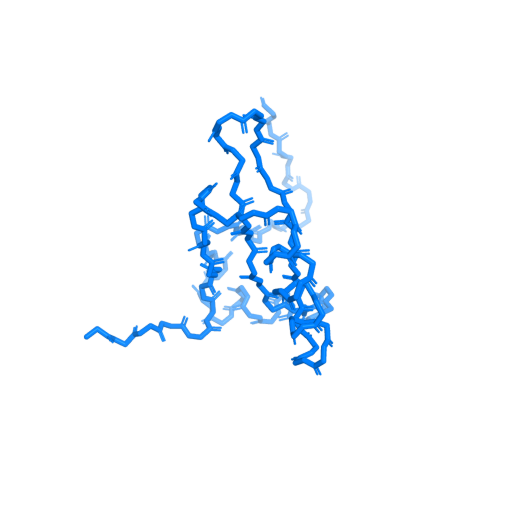.00 93.25 72 LEU A N 1
ATOM 573 C CA . LEU A 1 72 ? 8.247 3.988 -14.894 1.00 93.25 72 LEU A CA 1
ATOM 574 C C . LEU A 1 72 ? 9.019 5.128 -15.548 1.00 93.25 72 LEU A C 1
ATOM 576 O O . LEU A 1 72 ? 8.519 5.773 -16.466 1.00 93.25 72 LEU A O 1
ATOM 580 N N . LEU A 1 73 ? 10.243 5.343 -15.075 1.00 91.69 73 LEU A N 1
ATOM 581 C CA . LEU A 1 73 ? 11.165 6.304 -15.659 1.00 9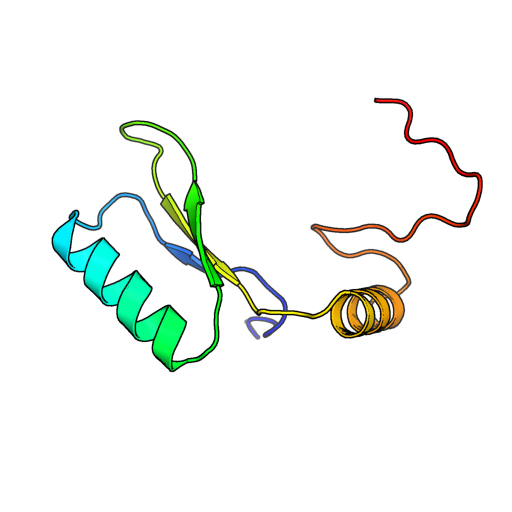1.69 73 LEU A CA 1
ATOM 582 C C . LEU A 1 73 ? 12.300 5.550 -16.359 1.00 91.69 73 LEU A C 1
ATOM 584 O O . LEU A 1 73 ? 12.863 4.622 -15.762 1.00 91.69 73 LEU A O 1
ATOM 588 N N . PRO A 1 74 ? 12.643 5.903 -17.608 1.00 88.69 74 PRO A N 1
ATOM 589 C CA . PRO A 1 74 ? 13.838 5.403 -18.255 1.00 88.69 74 PRO A CA 1
ATOM 590 C C . PRO A 1 74 ? 15.097 5.829 -17.480 1.00 88.69 74 PRO A C 1
ATOM 592 O O . PRO A 1 74 ? 15.112 6.865 -16.805 1.00 88.69 74 PRO A O 1
ATOM 595 N N . PRO A 1 75 ? 16.185 5.048 -17.573 1.00 89.00 75 PRO A N 1
ATOM 596 C CA . PRO A 1 75 ? 17.456 5.424 -16.967 1.00 89.00 75 PRO A CA 1
ATOM 597 C C . PRO A 1 75 ? 17.916 6.812 -17.436 1.00 89.00 75 PRO A C 1
ATOM 599 O O . PRO A 1 75 ? 17.943 7.085 -18.633 1.00 89.00 75 PRO A O 1
ATOM 602 N N . GLY A 1 76 ? 18.310 7.670 -16.492 1.00 86.75 76 GLY A N 1
ATOM 603 C CA . GLY A 1 76 ? 18.807 9.021 -16.777 1.00 86.75 76 GLY A CA 1
ATOM 604 C C . GLY A 1 76 ? 17.744 10.125 -16.779 1.00 86.75 76 GLY A C 1
ATOM 605 O O . GLY A 1 76 ? 18.108 11.296 -16.865 1.00 86.75 76 GLY A O 1
ATOM 606 N N . GLU A 1 77 ? 16.459 9.793 -16.631 1.00 82.06 77 GLU A N 1
ATOM 607 C CA . GLU A 1 77 ? 15.415 10.798 -16.414 1.00 82.06 77 GLU A CA 1
ATOM 608 C C . GLU A 1 77 ? 15.447 11.278 -14.953 1.00 82.06 77 GLU A C 1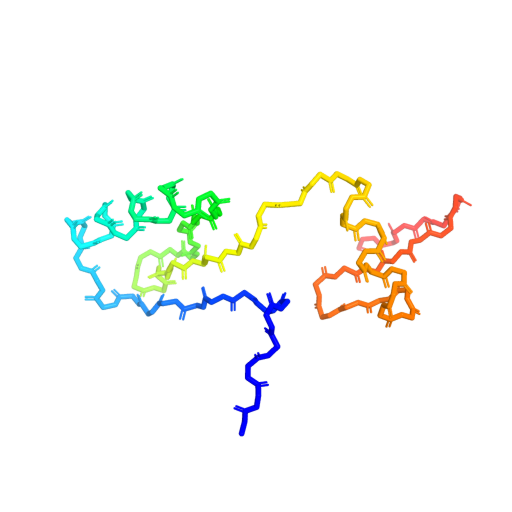
ATOM 610 O O . GLU A 1 77 ? 15.250 10.500 -14.017 1.00 82.06 77 GLU A O 1
ATOM 615 N N . ASN A 1 78 ? 15.755 12.562 -14.745 1.00 76.00 78 ASN A N 1
ATOM 616 C CA . ASN A 1 78 ? 15.772 13.170 -13.415 1.00 76.00 78 ASN A CA 1
ATOM 617 C C . ASN A 1 78 ? 14.350 13.527 -12.970 1.00 76.00 78 ASN A C 1
ATOM 619 O O . ASN A 1 78 ? 13.625 14.224 -13.676 1.00 76.00 78 ASN A O 1
ATOM 623 N N . LEU A 1 79 ? 13.994 13.127 -11.749 1.00 69.25 79 LEU A N 1
ATOM 624 C CA . LEU A 1 79 ? 12.838 13.664 -11.038 1.00 69.25 79 LEU A CA 1
ATOM 625 C C . LEU A 1 79 ? 13.182 15.088 -10.583 1.00 69.25 79 LEU A C 1
ATOM 627 O O . LEU A 1 79 ? 13.889 15.262 -9.591 1.00 69.25 79 LEU A O 1
ATOM 631 N N . SER A 1 80 ? 12.717 16.110 -11.301 1.00 62.41 80 SER A N 1
ATOM 632 C CA . SER A 1 80 ? 12.643 17.452 -10.718 1.00 62.41 80 SER A CA 1
ATOM 633 C C . SER A 1 80 ? 11.618 17.402 -9.583 1.00 62.41 80 SER A C 1
ATOM 635 O O . SER A 1 80 ? 10.432 17.189 -9.847 1.00 62.41 80 SER A O 1
ATOM 637 N N . ALA A 1 81 ? 12.113 17.489 -8.346 1.00 49.09 81 ALA A N 1
ATOM 638 C CA . ALA A 1 81 ? 11.320 17.508 -7.118 1.00 49.09 81 ALA A CA 1
ATOM 639 C C . ALA A 1 81 ? 10.420 18.746 -7.019 1.00 49.09 81 ALA A C 1
ATOM 641 O O . ALA A 1 81 ? 10.836 19.815 -7.522 1.00 49.09 81 ALA A O 1
#

Sequence (81 aa):
MLFSDQEDLLLSNEFSLEQSKVIHGISKELKLKCNSRGKGQERYLCIHRKRTSNQLFSHIMSCGGETAKYKLLPPGENLSA

Radius of gyration: 15.54 Å; chains: 1; bounding box: 37×31×39 Å